Protein AF-A0AAN7DX86-F1 (afdb_monomer)

Mean predicted aligned error: 14.71 Å

Structure (mmCIF, N/CA/C/O backbone):
data_AF-A0AAN7DX86-F1
#
_entry.id   AF-A0AAN7DX86-F1
#
loop_
_atom_site.group_PDB
_atom_site.id
_atom_site.type_symbol
_atom_site.label_atom_id
_atom_site.label_alt_id
_atom_site.label_comp_id
_atom_site.label_asym_id
_atom_site.label_entity_id
_atom_site.label_seq_id
_atom_site.pdbx_PDB_ins_code
_atom_site.Cartn_x
_atom_site.Cartn_y
_atom_site.Cartn_z
_atom_site.occupancy
_atom_site.B_iso_or_equiv
_atom_site.auth_seq_id
_atom_site.auth_comp_id
_atom_site.auth_asym_id
_atom_site.auth_atom_id
_atom_site.pdbx_PDB_model_num
ATOM 1 N N . MET A 1 1 ? 19.005 -12.965 60.187 1.00 38.31 1 MET A N 1
ATOM 2 C CA . MET A 1 1 ? 18.873 -12.875 58.718 1.00 38.31 1 MET A CA 1
ATOM 3 C C . MET A 1 1 ? 17.410 -12.552 58.442 1.00 38.31 1 MET A C 1
ATOM 5 O O . MET A 1 1 ? 16.566 -13.382 58.743 1.00 38.31 1 MET A O 1
ATOM 9 N N . ILE A 1 2 ? 17.098 -11.303 58.090 1.00 36.44 2 ILE A N 1
ATOM 10 C CA . ILE A 1 2 ? 15.717 -10.788 58.009 1.00 36.44 2 ILE A CA 1
ATOM 11 C C . ILE A 1 2 ? 15.097 -11.193 56.658 1.00 36.44 2 ILE A C 1
ATOM 13 O O . ILE A 1 2 ? 15.788 -11.074 55.645 1.00 36.44 2 ILE A O 1
ATOM 17 N N . PRO A 1 3 ? 13.838 -11.671 56.615 1.00 38.47 3 PRO A N 1
ATOM 18 C CA . PRO A 1 3 ? 13.158 -12.011 55.370 1.00 38.47 3 PRO A CA 1
ATOM 19 C C . PRO A 1 3 ? 12.721 -10.741 54.628 1.00 38.47 3 PRO A C 1
ATOM 21 O O . PRO A 1 3 ? 12.147 -9.825 55.216 1.00 38.47 3 PRO A O 1
ATOM 24 N N . PHE A 1 4 ? 12.981 -10.692 53.322 1.00 42.84 4 PHE A N 1
ATOM 25 C CA . PHE A 1 4 ? 12.531 -9.616 52.444 1.00 42.84 4 PHE A CA 1
ATOM 26 C C . PHE A 1 4 ? 11.050 -9.801 52.093 1.00 42.84 4 PHE A C 1
ATOM 28 O O . PHE A 1 4 ? 10.708 -10.505 51.148 1.00 42.84 4 PHE A O 1
ATOM 35 N N . ASN A 1 5 ? 10.179 -9.136 52.848 1.00 42.97 5 ASN A N 1
ATOM 36 C CA . ASN A 1 5 ? 8.864 -8.709 52.373 1.00 42.97 5 ASN A CA 1
ATOM 37 C C . ASN A 1 5 ? 8.943 -7.211 52.019 1.00 42.97 5 ASN A C 1
ATOM 39 O O . ASN A 1 5 ? 9.598 -6.465 52.746 1.00 42.97 5 ASN A O 1
ATOM 43 N N . ASN A 1 6 ? 8.215 -6.797 50.971 1.00 40.22 6 ASN A N 1
ATOM 44 C CA . ASN A 1 6 ? 7.873 -5.419 50.548 1.00 40.22 6 ASN A CA 1
ATOM 45 C C . ASN A 1 6 ? 8.611 -4.810 49.338 1.00 40.22 6 ASN A C 1
ATOM 47 O O . ASN A 1 6 ? 9.438 -3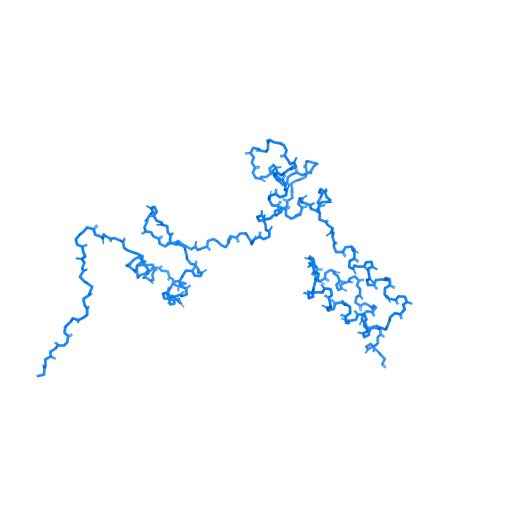.912 49.483 1.00 40.22 6 ASN A O 1
ATOM 51 N N . ILE A 1 7 ? 8.128 -5.121 48.130 1.00 45.78 7 ILE A N 1
ATOM 52 C CA . ILE A 1 7 ? 7.814 -4.053 47.165 1.00 45.78 7 ILE A CA 1
ATOM 53 C C . ILE A 1 7 ? 6.295 -4.052 46.982 1.00 45.78 7 ILE A C 1
ATOM 55 O O . ILE A 1 7 ? 5.693 -5.003 46.496 1.00 45.78 7 ILE A O 1
ATOM 59 N N . PHE A 1 8 ? 5.686 -2.985 47.481 1.00 45.25 8 PHE A N 1
ATOM 60 C CA . PHE A 1 8 ? 4.258 -2.763 47.623 1.00 45.25 8 PHE A CA 1
ATOM 61 C C . PHE A 1 8 ? 3.532 -2.641 46.270 1.00 45.25 8 PHE A C 1
ATOM 63 O O . PHE A 1 8 ? 3.620 -1.608 45.611 1.00 45.25 8 PHE A O 1
ATOM 70 N N . LEU A 1 9 ? 2.703 -3.624 45.914 1.00 52.56 9 LEU A N 1
ATOM 71 C CA . LEU A 1 9 ? 1.437 -3.336 45.236 1.00 52.56 9 LEU A CA 1
ATOM 72 C C . LEU A 1 9 ? 0.378 -3.240 46.332 1.00 52.56 9 LEU A C 1
ATOM 74 O O . LEU A 1 9 ? -0.248 -4.235 46.675 1.00 52.56 9 LEU A O 1
ATOM 78 N N . LEU A 1 10 ? 0.221 -2.062 46.938 1.00 52.06 10 LEU A N 1
ATOM 79 C CA . LEU A 1 10 ? -0.947 -1.813 47.780 1.00 52.06 10 LEU A CA 1
ATOM 80 C C . LEU A 1 10 ? -2.170 -1.794 46.854 1.00 52.06 10 LEU A C 1
ATOM 82 O O . LEU A 1 10 ? -2.233 -0.920 45.980 1.00 52.06 10 LEU A O 1
ATOM 86 N N . PRO A 1 11 ? -3.137 -2.716 47.005 1.00 46.34 11 PRO A N 1
ATOM 87 C CA . PRO A 1 11 ? -4.422 -2.563 46.349 1.00 46.34 11 PRO A CA 1
ATOM 88 C C . PRO A 1 11 ? -5.025 -1.268 46.892 1.00 46.34 11 PRO A C 1
ATOM 90 O O . PRO A 1 11 ? -5.274 -1.144 48.090 1.00 46.34 11 PRO A O 1
ATOM 93 N N . ARG A 1 12 ? -5.210 -0.262 46.036 1.00 50.84 12 ARG A N 1
ATOM 94 C CA . ARG A 1 12 ? -6.078 0.858 46.399 1.00 50.84 12 ARG A CA 1
ATOM 95 C C . ARG A 1 12 ? -7.496 0.312 46.418 1.00 50.84 12 ARG A C 1
ATOM 97 O O . ARG A 1 12 ? -7.977 -0.148 45.382 1.00 50.84 12 ARG A O 1
ATOM 104 N N . GLU A 1 13 ? -8.137 0.359 47.580 1.00 50.69 13 GLU A N 1
ATOM 105 C CA . GLU A 1 13 ? -9.545 -0.003 47.715 1.00 50.69 13 GLU A CA 1
ATOM 106 C C . GLU A 1 13 ? -10.372 0.786 46.684 1.00 50.69 13 GLU A C 1
ATOM 108 O O . GLU A 1 13 ? -10.279 2.013 46.599 1.00 50.69 13 GLU A O 1
ATOM 113 N N . GLY A 1 14 ? -11.103 0.066 45.826 1.00 56.28 14 GLY A N 1
ATOM 114 C CA . GLY A 1 14 ? -11.927 0.634 44.752 1.00 56.28 14 GLY A CA 1
ATOM 115 C C . GLY A 1 14 ? -11.308 0.665 43.345 1.00 56.28 14 GLY A C 1
ATOM 116 O O . GLY A 1 14 ? -11.956 1.159 42.419 1.00 56.28 14 GLY A O 1
ATOM 117 N N . ILE A 1 15 ? -10.088 0.151 43.129 1.00 59.97 15 ILE A N 1
ATOM 118 C CA . ILE A 1 15 ? -9.502 -0.005 41.782 1.00 59.97 15 ILE A CA 1
ATOM 119 C C . ILE A 1 15 ? -9.426 -1.487 41.408 1.00 59.97 15 ILE A C 1
ATOM 121 O O . ILE A 1 15 ? -8.358 -2.090 41.393 1.00 59.97 15 ILE A O 1
ATOM 125 N N . ASP A 1 16 ? -10.570 -2.066 41.056 1.00 64.38 16 ASP A N 1
ATOM 126 C CA . ASP A 1 16 ? -10.660 -3.516 40.834 1.00 64.38 16 ASP A CA 1
ATOM 127 C C . ASP A 1 16 ? -9.913 -3.995 39.576 1.00 64.38 16 ASP A C 1
ATOM 129 O O . ASP A 1 16 ? -9.566 -5.168 39.473 1.00 64.38 16 ASP A O 1
ATOM 133 N N . ARG A 1 17 ? -9.661 -3.105 38.598 1.00 72.88 17 ARG A N 1
ATOM 134 C CA . ARG A 1 17 ? -9.014 -3.441 37.313 1.00 72.88 17 ARG A CA 1
ATOM 135 C C . ARG A 1 17 ? -8.206 -2.275 36.751 1.00 72.88 17 ARG A C 1
ATOM 137 O O . ARG A 1 17 ? -8.767 -1.258 36.333 1.00 72.88 17 ARG A O 1
ATOM 144 N N . THR A 1 18 ? -6.887 -2.434 36.724 1.00 86.88 18 THR A N 1
ATOM 145 C CA . THR A 1 18 ? -5.929 -1.528 36.077 1.00 86.88 18 THR A CA 1
ATOM 146 C C . THR A 1 18 ? -5.413 -2.120 34.768 1.00 86.88 18 THR A C 1
ATOM 148 O O . THR A 1 18 ? -5.526 -3.318 34.525 1.00 86.88 18 THR A O 1
ATOM 151 N N . VAL A 1 19 ? -4.775 -1.285 33.947 1.00 89.44 19 VAL A N 1
ATOM 152 C CA . VAL A 1 19 ? -4.103 -1.713 32.708 1.00 89.44 19 VAL A CA 1
ATOM 153 C C . VAL A 1 19 ? -3.068 -2.816 32.977 1.00 89.44 19 VAL A C 1
ATOM 155 O O . VAL A 1 19 ? -2.979 -3.783 32.222 1.00 89.44 19 VAL A O 1
ATOM 158 N N . PHE A 1 20 ? -2.313 -2.686 34.071 1.00 89.50 20 PHE A N 1
ATOM 159 C CA . PHE A 1 20 ? -1.260 -3.626 34.450 1.00 89.50 20 PHE A CA 1
ATOM 160 C C . PHE A 1 20 ? -1.815 -4.941 35.012 1.00 89.50 20 PHE A C 1
ATOM 162 O O . PHE A 1 20 ? -1.374 -6.015 34.614 1.00 89.50 20 PHE A O 1
ATOM 169 N N . THR A 1 21 ? -2.820 -4.885 35.890 1.00 90.00 21 THR A N 1
ATOM 170 C CA . THR A 1 21 ? -3.443 -6.101 36.445 1.00 90.00 21 THR A CA 1
ATOM 171 C C . THR A 1 21 ? -4.160 -6.913 35.372 1.00 90.00 21 THR A C 1
ATOM 173 O O . THR A 1 21 ? -4.070 -8.134 35.364 1.00 90.00 21 THR A O 1
ATOM 176 N N . GLU A 1 22 ? -4.800 -6.241 34.417 1.00 93.81 22 GLU A N 1
ATOM 177 C CA . GLU A 1 22 ? -5.426 -6.902 33.270 1.00 93.81 22 GLU A CA 1
ATOM 178 C C . GLU A 1 22 ? -4.404 -7.455 32.275 1.00 93.81 22 GLU A C 1
ATOM 180 O O . GLU A 1 22 ? -4.664 -8.471 31.640 1.00 93.81 22 GLU A O 1
ATOM 185 N N . TRP A 1 23 ? -3.230 -6.831 32.134 1.00 93.06 23 TRP A N 1
ATOM 186 C CA . TRP A 1 23 ? -2.133 -7.413 31.353 1.00 93.06 23 TRP A CA 1
ATOM 187 C C . TRP A 1 23 ? -1.684 -8.747 31.961 1.00 93.06 23 TRP A C 1
ATOM 189 O O . TRP A 1 23 ? -1.634 -9.753 31.257 1.00 93.06 23 TRP A O 1
ATOM 199 N N . MET A 1 24 ? -1.466 -8.784 33.281 1.00 91.56 24 MET A N 1
ATOM 200 C CA . MET A 1 24 ? -1.123 -10.022 33.991 1.00 91.56 24 MET A CA 1
ATOM 201 C C . MET A 1 24 ? -2.213 -11.090 33.842 1.00 91.56 24 MET A C 1
ATOM 203 O O . MET A 1 24 ? -1.903 -12.254 33.602 1.00 91.56 24 MET A O 1
ATOM 207 N N . GLN A 1 25 ? -3.486 -10.695 33.931 1.00 91.81 25 GLN A N 1
ATOM 208 C CA . GLN A 1 25 ? -4.609 -11.605 33.711 1.00 91.81 25 GLN A CA 1
ATOM 209 C C . GLN A 1 25 ? -4.688 -12.097 32.260 1.00 91.81 25 GLN A C 1
ATOM 211 O O . GLN A 1 25 ? -5.018 -13.250 32.021 1.00 91.81 25 GLN A O 1
ATOM 216 N N . THR A 1 26 ? -4.363 -11.258 31.278 1.00 91.62 26 THR A N 1
ATOM 217 C CA . THR A 1 26 ? -4.361 -11.666 29.865 1.00 91.62 26 THR A CA 1
ATOM 218 C C . THR A 1 26 ? -3.241 -12.673 29.589 1.00 91.62 26 THR A C 1
ATOM 220 O O . THR A 1 26 ? -3.454 -13.643 28.863 1.00 91.62 26 THR A O 1
ATOM 223 N N . ASN A 1 27 ? -2.079 -12.507 30.224 1.00 91.31 27 ASN A N 1
ATOM 224 C CA . ASN A 1 27 ? -0.969 -13.454 30.113 1.00 91.31 27 ASN A CA 1
ATOM 225 C C . ASN A 1 27 ? -1.304 -14.839 30.685 1.00 91.31 27 ASN A C 1
ATOM 227 O O . ASN A 1 27 ? -0.756 -15.830 30.217 1.00 91.31 27 ASN A O 1
ATOM 231 N N . SER A 1 28 ? -2.206 -14.959 31.666 1.00 89.25 28 SER A N 1
ATOM 232 C CA . SER A 1 28 ? -2.559 -16.279 32.211 1.00 89.25 28 SER A CA 1
ATOM 233 C C . SER A 1 28 ? -3.475 -17.100 31.297 1.00 89.25 28 SER A C 1
ATOM 235 O O . SER A 1 28 ? -3.562 -18.313 31.468 1.00 89.25 28 SER A O 1
ATOM 237 N N . ILE A 1 29 ? -4.136 -16.462 30.326 1.00 90.56 29 ILE A N 1
ATOM 238 C CA . ILE A 1 29 ? -5.149 -17.097 29.466 1.00 90.56 29 ILE A CA 1
ATOM 239 C C . ILE A 1 29 ? -4.771 -17.155 27.982 1.00 90.56 29 ILE A C 1
ATOM 241 O O . ILE A 1 29 ? -5.411 -17.884 27.230 1.00 90.56 29 ILE A O 1
ATOM 245 N N . ASN A 1 30 ? -3.790 -16.370 27.531 1.00 88.56 30 ASN A N 1
ATOM 246 C CA . ASN A 1 30 ? -3.467 -16.221 26.113 1.00 88.56 30 ASN A CA 1
ATOM 247 C C . ASN A 1 30 ? -1.971 -16.485 25.861 1.00 88.56 30 ASN A C 1
ATOM 249 O O . ASN A 1 30 ? -1.117 -15.771 26.377 1.00 88.56 30 ASN A O 1
ATOM 253 N N . GLU A 1 31 ? -1.655 -17.495 25.047 1.00 90.69 31 GLU A N 1
ATOM 254 C CA . GLU A 1 31 ? -0.270 -17.885 24.726 1.00 90.69 31 GLU A CA 1
ATOM 255 C C . GLU A 1 31 ? 0.493 -16.804 23.939 1.00 90.69 31 GLU A C 1
ATOM 257 O O . GLU A 1 31 ? 1.672 -16.567 24.190 1.00 90.69 31 GLU A O 1
ATOM 262 N N . GLU A 1 32 ? -0.173 -16.076 23.034 1.00 88.81 32 GLU A N 1
ATOM 263 C CA . GLU A 1 32 ? 0.442 -14.952 22.311 1.00 88.81 32 GLU A CA 1
ATOM 264 C C . GLU A 1 32 ? 0.812 -13.826 23.286 1.00 88.81 32 GLU A C 1
ATOM 266 O O . GLU A 1 32 ? 1.887 -13.242 23.185 1.00 88.81 32 GLU A O 1
ATOM 271 N N . ALA A 1 33 ? -0.041 -13.561 24.276 1.00 90.25 33 ALA A N 1
ATOM 272 C CA . ALA A 1 33 ? 0.208 -12.575 25.323 1.00 90.25 33 ALA A CA 1
ATOM 273 C C . ALA A 1 33 ? 1.450 -12.924 26.171 1.00 90.25 33 ALA A C 1
ATOM 275 O O . ALA A 1 33 ? 2.246 -12.037 26.473 1.00 90.25 33 ALA A O 1
ATOM 276 N N . GLN A 1 34 ? 1.669 -14.211 26.473 1.00 92.56 34 GLN A N 1
ATOM 277 C CA . GLN A 1 34 ? 2.838 -14.695 27.228 1.00 92.56 34 GLN A CA 1
ATOM 278 C C . GLN A 1 34 ? 4.166 -14.459 26.504 1.00 92.56 34 GLN A C 1
ATOM 280 O O . GLN A 1 34 ? 5.201 -14.310 27.152 1.00 92.56 34 GLN A O 1
ATOM 285 N N . SER A 1 35 ? 4.136 -14.409 25.171 1.00 93.50 35 SER A N 1
ATOM 286 C CA . SER A 1 35 ? 5.323 -14.157 24.349 1.00 93.50 35 SER A CA 1
ATOM 287 C C . SER A 1 35 ? 5.761 -12.687 24.324 1.00 93.50 35 SER A C 1
ATOM 289 O O . SER A 1 35 ? 6.815 -12.380 23.773 1.00 93.50 35 SER A O 1
ATOM 291 N N . LEU 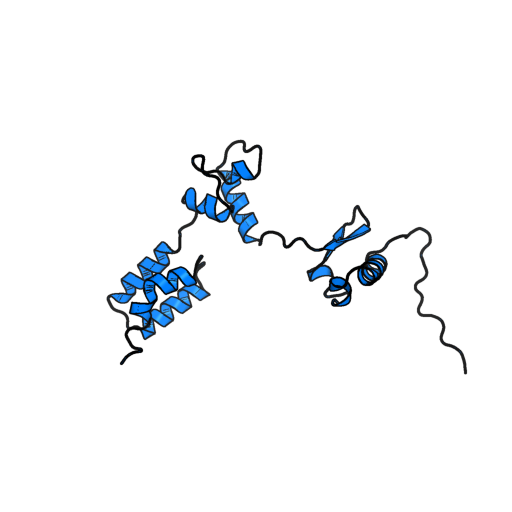A 1 36 ? 4.970 -11.775 24.903 1.00 93.81 36 LEU A N 1
ATOM 292 C CA . LEU A 1 36 ? 5.161 -10.330 24.796 1.00 93.81 36 LEU A CA 1
ATOM 293 C C . LEU A 1 36 ? 5.519 -9.710 26.147 1.00 93.81 36 LEU A C 1
ATOM 295 O O . LEU A 1 36 ? 4.840 -9.906 27.158 1.00 93.81 36 LEU A O 1
ATOM 299 N N . THR A 1 37 ? 6.531 -8.847 26.151 1.00 93.00 37 THR A N 1
ATOM 300 C CA . THR A 1 37 ? 6.789 -7.968 27.296 1.00 93.00 37 THR A CA 1
ATOM 301 C C . THR A 1 37 ? 5.671 -6.932 27.454 1.00 93.00 37 THR A C 1
ATOM 303 O O . THR A 1 37 ? 4.929 -6.632 26.517 1.00 93.00 37 THR A O 1
ATOM 306 N N . TYR A 1 38 ? 5.571 -6.302 28.631 1.00 90.31 38 TYR A N 1
ATOM 307 C CA . TYR A 1 38 ? 4.609 -5.213 28.852 1.00 90.31 38 TYR A CA 1
ATOM 308 C C . TYR A 1 38 ? 4.771 -4.059 27.841 1.00 90.31 38 TYR A C 1
ATOM 310 O O . TYR A 1 38 ? 3.783 -3.439 27.455 1.00 90.31 38 TYR A O 1
ATOM 318 N N . ALA A 1 39 ? 6.001 -3.787 27.382 1.00 90.25 39 ALA A N 1
ATOM 319 C CA . ALA A 1 39 ? 6.290 -2.754 26.385 1.00 90.25 39 ALA A CA 1
ATOM 320 C C . ALA A 1 39 ? 5.876 -3.163 24.959 1.00 90.25 39 ALA A C 1
ATOM 322 O O . ALA A 1 39 ? 5.437 -2.318 24.179 1.00 90.25 39 ALA A O 1
ATOM 323 N N . GLU A 1 40 ? 5.973 -4.450 24.621 1.00 90.62 40 GLU A N 1
ATOM 324 C CA . GLU A 1 40 ? 5.549 -4.993 23.325 1.00 90.62 40 GLU A CA 1
ATOM 325 C C . GLU A 1 40 ? 4.044 -5.253 23.272 1.00 90.62 40 GLU A C 1
ATOM 327 O O . GLU A 1 40 ? 3.450 -5.251 22.194 1.00 90.62 40 GLU A O 1
ATOM 332 N N . PHE A 1 41 ? 3.397 -5.428 24.424 1.00 91.88 41 PHE A N 1
ATOM 333 C CA . PHE A 1 41 ? 1.980 -5.755 24.525 1.00 91.88 41 PHE A CA 1
ATOM 334 C C . PHE A 1 41 ? 1.060 -4.829 23.715 1.00 91.88 41 PHE A C 1
ATOM 336 O O . PHE A 1 41 ? 0.221 -5.331 22.960 1.00 91.88 41 PHE A O 1
ATOM 343 N N . PRO A 1 42 ? 1.226 -3.489 23.753 1.00 89.62 42 PRO A N 1
ATOM 344 C CA . PRO A 1 42 ? 0.407 -2.574 22.968 1.00 89.62 42 PRO A CA 1
ATOM 345 C C . PRO A 1 42 ? 0.601 -2.718 21.455 1.00 89.62 42 PRO A C 1
ATOM 347 O O . PRO A 1 42 ? -0.228 -2.228 20.692 1.00 89.62 42 PRO A O 1
ATOM 350 N N . THR A 1 43 ? 1.661 -3.374 20.977 1.00 86.75 43 THR A N 1
ATOM 351 C CA . THR A 1 43 ? 1.840 -3.623 19.537 1.00 86.75 43 THR A CA 1
ATOM 352 C C . THR A 1 43 ? 0.829 -4.650 19.022 1.00 86.75 43 THR A C 1
ATOM 354 O O . THR A 1 43 ? 0.313 -4.496 17.914 1.00 86.75 43 THR A O 1
ATOM 357 N N . LYS A 1 44 ? 0.452 -5.631 19.854 1.00 88.75 44 LYS A N 1
ATOM 358 C CA . LYS A 1 44 ? -0.463 -6.733 19.510 1.00 88.75 44 LYS A CA 1
ATOM 359 C C . LYS A 1 44 ? -1.830 -6.641 20.174 1.00 88.75 44 LYS A C 1
ATOM 361 O O . LYS A 1 44 ? -2.779 -7.225 19.669 1.00 88.75 44 LYS A O 1
ATOM 366 N N . PHE A 1 45 ? -1.971 -5.871 21.248 1.00 91.75 45 PHE A N 1
ATOM 367 C CA . PHE A 1 45 ? -3.218 -5.706 21.991 1.00 91.75 45 PHE A CA 1
ATOM 368 C C . PHE A 1 45 ? -3.597 -4.224 22.121 1.00 91.75 45 PHE A C 1
ATOM 370 O O . PHE A 1 45 ? -2.759 -3.325 22.075 1.00 91.75 45 PHE A O 1
ATOM 377 N N . VAL A 1 46 ? -4.892 -3.947 22.265 1.00 91.56 46 VAL A N 1
ATOM 378 C CA . VAL A 1 46 ? -5.443 -2.604 22.484 1.00 91.56 46 VAL A CA 1
ATOM 379 C C . VAL A 1 46 ? -6.247 -2.595 23.775 1.00 91.56 46 VAL A C 1
ATOM 381 O O . VAL A 1 46 ? -7.117 -3.441 23.986 1.00 91.56 46 VAL A O 1
ATOM 384 N N . TRP A 1 47 ? -5.980 -1.606 24.626 1.00 92.12 47 TRP A N 1
ATOM 385 C CA . TRP A 1 47 ? -6.725 -1.389 25.860 1.00 92.12 47 TRP A CA 1
ATOM 386 C C . TRP A 1 47 ? -8.126 -0.832 25.579 1.00 92.12 47 TRP A C 1
ATOM 388 O O . TRP A 1 47 ? -8.281 0.248 25.000 1.00 92.12 47 TRP A O 1
ATOM 398 N N . SER A 1 48 ? -9.165 -1.536 26.030 1.00 89.75 48 SER A N 1
ATOM 399 C CA . SER A 1 48 ? -10.543 -1.045 26.013 1.00 89.75 48 SER A CA 1
ATOM 400 C C . SER A 1 48 ? -10.862 -0.327 27.323 1.00 89.75 48 SER A C 1
ATOM 402 O O . SER A 1 48 ? -11.097 -0.971 28.340 1.00 89.75 48 SER A O 1
ATOM 404 N N . LYS A 1 49 ? -10.931 1.013 27.305 1.00 86.75 49 LYS A N 1
ATOM 405 C CA . LYS A 1 49 ? -11.272 1.805 28.507 1.00 86.75 49 LYS A CA 1
ATOM 406 C C . LYS A 1 49 ? -12.664 1.485 29.063 1.00 86.75 49 LYS A C 1
ATOM 408 O O . LYS A 1 49 ? -12.835 1.456 30.274 1.00 86.75 49 LYS A O 1
ATOM 413 N N . GLN A 1 50 ? -13.638 1.242 28.182 1.00 84.56 50 GLN A N 1
ATOM 414 C CA . GLN A 1 50 ? -15.028 0.960 28.564 1.00 84.56 50 GLN A CA 1
ATOM 415 C C . GLN A 1 50 ? -15.162 -0.384 29.278 1.00 84.56 50 GLN A C 1
ATOM 417 O O . GLN A 1 50 ? -15.880 -0.493 30.261 1.00 84.56 50 GLN A O 1
ATOM 422 N N . GLN A 1 51 ? -14.460 -1.403 28.782 1.00 86.38 51 GLN A N 1
ATOM 423 C CA . GLN A 1 51 ? -14.561 -2.760 29.315 1.00 86.38 51 GLN A CA 1
ATOM 424 C C . GLN A 1 51 ? -13.433 -3.116 30.283 1.00 86.38 51 GLN A C 1
ATOM 426 O O . GLN A 1 51 ? -13.420 -4.223 30.806 1.00 86.38 51 GLN A O 1
ATOM 431 N N . LYS A 1 52 ? -12.495 -2.184 30.498 1.00 89.25 52 LYS A N 1
ATOM 432 C CA . LYS A 1 52 ? -11.280 -2.356 31.299 1.00 89.25 52 LYS A CA 1
ATOM 433 C C . LYS A 1 52 ? -10.591 -3.694 31.016 1.00 89.25 52 LYS A C 1
ATOM 435 O O . LYS A 1 52 ? -10.341 -4.453 31.937 1.00 89.25 52 LYS A O 1
ATOM 440 N N . GLN A 1 53 ? -10.330 -3.981 29.743 1.00 91.50 53 GLN A N 1
ATOM 441 C CA . GLN A 1 53 ? -9.664 -5.217 29.326 1.00 91.50 53 GLN A CA 1
ATOM 442 C C . GLN A 1 53 ? -8.783 -4.997 28.100 1.00 91.50 53 GLN A C 1
ATOM 444 O O . GLN A 1 53 ? -9.036 -4.104 27.278 1.00 91.50 53 GLN A O 1
ATOM 449 N N . TRP A 1 54 ? -7.784 -5.859 27.946 1.00 91.50 54 TRP A N 1
ATOM 450 C CA . TRP A 1 54 ? -7.012 -5.967 26.718 1.00 91.50 54 TRP A CA 1
ATOM 451 C C . TRP A 1 54 ? -7.768 -6.784 25.682 1.00 91.50 54 TRP A C 1
ATOM 453 O O . TRP A 1 54 ? -8.402 -7.792 25.981 1.00 91.50 54 TRP A O 1
ATOM 463 N N . ARG A 1 55 ? -7.709 -6.337 24.432 1.00 90.88 55 ARG A N 1
ATOM 464 C CA . ARG A 1 55 ? -8.261 -7.072 23.295 1.00 90.88 55 ARG A CA 1
ATOM 465 C C . ARG A 1 55 ? -7.187 -7.228 22.235 1.00 90.88 55 ARG A C 1
ATOM 467 O O . ARG A 1 55 ? -6.446 -6.263 22.034 1.00 90.88 55 ARG A O 1
ATOM 474 N N . PRO A 1 56 ? -7.119 -8.371 21.531 1.00 89.56 56 PRO A N 1
ATOM 475 C CA . PRO A 1 56 ? -6.247 -8.501 20.378 1.00 89.56 56 PRO A CA 1
ATOM 476 C C . PRO A 1 56 ? -6.476 -7.327 19.435 1.00 89.56 56 PRO A C 1
ATOM 478 O O . PRO A 1 56 ? -7.617 -6.962 19.112 1.00 89.56 56 PRO A O 1
ATOM 481 N N . ARG A 1 57 ? -5.383 -6.690 19.033 1.00 85.25 57 ARG A N 1
ATOM 482 C CA . ARG A 1 57 ? -5.400 -5.642 18.030 1.00 85.25 57 ARG A CA 1
ATOM 483 C C . ARG A 1 57 ? -5.866 -6.313 16.754 1.00 85.25 57 ARG A C 1
ATOM 485 O O . ARG A 1 57 ? -5.112 -7.016 16.092 1.00 85.25 57 ARG A O 1
ATOM 492 N N . LYS A 1 58 ? -7.121 -6.067 16.383 1.00 76.94 58 LYS A N 1
ATOM 493 C CA . LYS A 1 58 ? -7.549 -6.296 15.007 1.00 76.94 58 LYS A CA 1
ATOM 494 C C . LYS A 1 58 ? -6.592 -5.471 14.165 1.00 76.94 58 LYS A C 1
ATOM 496 O O . LYS A 1 58 ? -6.557 -4.254 14.357 1.00 76.94 58 LYS A O 1
ATOM 501 N N . SER A 1 59 ? -5.772 -6.127 13.342 1.00 60.97 59 SER A N 1
ATOM 502 C CA . SER A 1 59 ? -4.926 -5.448 12.368 1.00 60.97 59 SER A CA 1
ATOM 503 C C . SER A 1 59 ? -5.845 -4.506 11.605 1.00 60.97 59 SER A C 1
ATOM 505 O O . SER A 1 59 ? -6.721 -4.934 10.850 1.00 60.97 59 SER A O 1
ATOM 507 N N . GLY A 1 60 ? -5.785 -3.225 11.961 1.00 53.78 60 GLY A N 1
ATOM 508 C CA . GLY A 1 60 ? -6.599 -2.224 11.314 1.00 53.78 60 GLY A CA 1
ATOM 509 C C . GLY A 1 60 ? -6.125 -2.228 9.882 1.00 53.78 60 GLY A C 1
ATOM 510 O O . GLY A 1 60 ? -4.922 -2.092 9.664 1.00 53.78 60 GLY A O 1
ATOM 511 N N . LYS A 1 61 ? -7.056 -2.424 8.942 1.00 53.47 61 LYS A N 1
ATOM 512 C CA . LYS A 1 61 ? -6.870 -2.087 7.531 1.00 53.47 61 LYS A CA 1
ATOM 513 C C . LYS A 1 61 ? -5.877 -0.926 7.454 1.00 53.47 61 LYS A C 1
ATOM 515 O O . LYS A 1 61 ? -6.136 0.119 8.061 1.00 53.47 61 LYS A O 1
ATOM 520 N N . THR A 1 62 ? -4.715 -1.197 6.861 1.00 56.34 62 THR A N 1
ATOM 521 C CA . THR A 1 62 ? -3.541 -0.317 6.846 1.00 56.34 62 THR A CA 1
ATOM 522 C C . THR A 1 62 ? -3.964 1.115 6.522 1.00 56.34 62 THR A C 1
ATOM 524 O O . THR A 1 62 ? -4.984 1.322 5.864 1.00 56.34 62 THR A O 1
ATOM 527 N N . SER A 1 63 ? -3.217 2.125 6.978 1.00 62.94 63 SER A N 1
ATOM 528 C CA . SER A 1 63 ? -3.553 3.544 6.757 1.00 62.94 63 SER A CA 1
ATOM 529 C C . SER A 1 63 ? -4.008 3.866 5.318 1.00 62.94 63 SER A C 1
ATOM 531 O O . SER A 1 63 ? -4.873 4.725 5.142 1.00 62.94 63 SER A O 1
ATOM 533 N N . GLY A 1 64 ? -3.521 3.115 4.319 1.00 71.50 64 GLY A N 1
ATOM 534 C CA . GLY A 1 64 ? -3.961 3.175 2.921 1.00 71.50 64 GLY A CA 1
ATOM 535 C C . GLY A 1 64 ? -5.442 2.844 2.678 1.00 71.50 64 GLY A C 1
ATOM 536 O O . GLY A 1 64 ? -6.131 3.598 2.005 1.00 71.50 64 GLY A O 1
ATOM 537 N N . GLU A 1 65 ? -6.011 1.796 3.276 1.00 80.75 65 GLU A N 1
ATOM 538 C CA . GLU A 1 65 ? -7.440 1.463 3.090 1.00 80.75 65 GLU A CA 1
ATOM 539 C C . GLU A 1 65 ? -8.377 2.549 3.643 1.00 80.75 65 GLU A C 1
ATOM 541 O O . GLU A 1 65 ? -9.450 2.796 3.089 1.00 80.75 65 GLU A O 1
ATOM 546 N N . ARG A 1 66 ? -7.971 3.243 4.715 1.00 83.94 66 ARG A N 1
ATOM 547 C CA . ARG A 1 66 ? -8.716 4.400 5.236 1.00 83.94 66 ARG A CA 1
ATOM 548 C C . ARG A 1 66 ? -8.607 5.611 4.305 1.00 83.94 66 ARG A C 1
ATOM 550 O O . ARG A 1 66 ? -9.554 6.391 4.235 1.00 83.94 66 ARG A O 1
ATOM 557 N N . TYR A 1 67 ? -7.482 5.776 3.614 1.00 85.62 67 TYR A N 1
ATOM 558 C CA . TYR A 1 67 ? -7.315 6.805 2.591 1.00 85.62 67 TYR A CA 1
ATOM 559 C C . TYR A 1 67 ? -8.262 6.567 1.405 1.00 85.62 67 TYR A C 1
ATOM 561 O O . TYR A 1 67 ? -9.071 7.443 1.105 1.00 85.62 67 TYR A O 1
ATOM 569 N N . TYR A 1 68 ? -8.279 5.358 0.832 1.00 90.12 68 TYR A N 1
ATOM 570 C CA . TYR A 1 68 ? -9.185 5.019 -0.276 1.00 90.12 68 TYR A CA 1
ATOM 571 C C . TYR A 1 68 ? -10.663 5.134 0.118 1.00 90.12 68 TYR A C 1
ATOM 573 O O . TYR A 1 68 ? -11.464 5.677 -0.637 1.00 90.12 68 TYR A O 1
ATOM 581 N N . LEU A 1 69 ? -11.030 4.721 1.338 1.00 93.56 69 LEU A N 1
ATOM 582 C CA . LEU A 1 69 ? -12.381 4.947 1.860 1.00 93.56 69 LEU A CA 1
ATOM 583 C C . LEU A 1 69 ? -12.760 6.438 1.848 1.00 93.56 69 LEU A C 1
ATOM 585 O O . LEU A 1 69 ? -13.853 6.784 1.414 1.00 93.56 69 LEU A O 1
ATOM 589 N N . ARG A 1 70 ? -11.872 7.330 2.306 1.00 92.88 70 ARG A N 1
ATOM 590 C CA . ARG A 1 70 ? -12.134 8.781 2.298 1.00 92.88 70 ARG A CA 1
ATOM 591 C C . ARG A 1 70 ? -12.314 9.328 0.884 1.00 92.88 70 ARG A C 1
ATOM 593 O O . ARG A 1 70 ? -13.169 10.184 0.698 1.00 92.88 70 ARG A O 1
ATOM 600 N N . MET A 1 71 ? -11.554 8.827 -0.092 1.00 92.56 71 MET A N 1
ATOM 601 C CA . MET A 1 71 ? -11.739 9.204 -1.497 1.00 92.56 71 MET A CA 1
ATOM 602 C C . MET A 1 71 ? -13.136 8.820 -1.994 1.00 92.56 71 MET A C 1
ATOM 604 O O . MET A 1 71 ? -13.848 9.668 -2.523 1.00 92.56 71 MET A O 1
ATOM 608 N N . LEU A 1 72 ? -13.560 7.573 -1.762 1.00 95.06 72 LEU A N 1
ATOM 609 C CA . LEU A 1 72 ? -14.876 7.085 -2.191 1.00 95.06 72 LEU A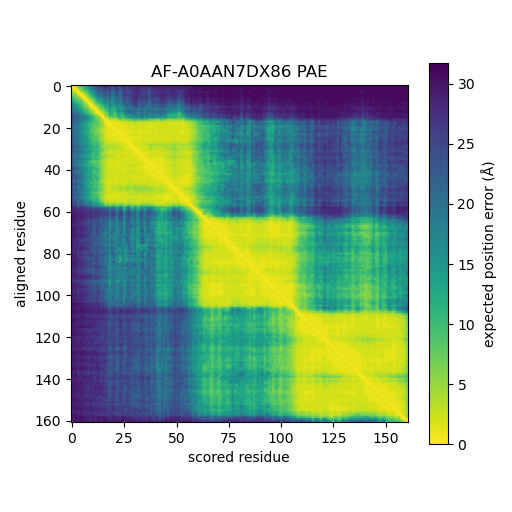 CA 1
ATOM 610 C C . LEU A 1 72 ? -16.024 7.856 -1.538 1.00 95.06 72 LEU A C 1
ATOM 612 O O . LEU A 1 72 ? -17.015 8.156 -2.199 1.00 95.06 72 LEU A O 1
ATOM 616 N N . LEU A 1 73 ? -15.885 8.224 -0.262 1.00 94.69 73 LEU A N 1
ATOM 617 C CA . LEU A 1 73 ? -16.893 9.007 0.461 1.00 94.69 73 LEU A CA 1
ATOM 618 C C . LEU A 1 73 ? -17.119 10.410 -0.126 1.00 94.69 73 LEU A C 1
ATOM 620 O O . LEU A 1 73 ? -18.185 10.977 0.093 1.00 94.69 73 LEU A O 1
ATOM 624 N N . ASN A 1 74 ? -16.167 10.955 -0.890 1.00 92.62 74 ASN A N 1
ATOM 625 C CA . ASN A 1 74 ? -16.350 12.225 -1.599 1.00 92.62 74 ASN A CA 1
ATOM 626 C C . ASN A 1 74 ? -17.135 12.077 -2.916 1.00 92.62 74 ASN A C 1
ATOM 628 O O . ASN A 1 74 ? -17.482 13.084 -3.529 1.00 92.62 74 ASN A O 1
ATOM 632 N N . ILE A 1 75 ? -17.402 10.847 -3.369 1.00 92.31 75 ILE A N 1
ATOM 633 C CA . ILE A 1 75 ? -17.973 10.557 -4.695 1.00 92.31 75 ILE A CA 1
ATOM 634 C C . ILE A 1 75 ? -19.306 9.813 -4.576 1.00 92.31 75 ILE A C 1
ATOM 636 O O . ILE A 1 75 ? -20.289 10.189 -5.218 1.00 92.31 75 ILE A O 1
ATOM 640 N N . VAL A 1 76 ? -19.357 8.762 -3.753 1.00 92.00 76 VAL A N 1
ATOM 641 C CA . VAL A 1 76 ? -20.531 7.892 -3.618 1.00 92.00 76 VAL A CA 1
ATOM 642 C C . VAL A 1 76 ? -21.633 8.609 -2.838 1.00 92.00 76 VAL A C 1
ATOM 644 O O . VAL A 1 76 ? -21.444 9.020 -1.693 1.00 92.00 76 VAL A O 1
ATOM 647 N N . ARG A 1 77 ? -22.817 8.739 -3.444 1.00 92.62 77 ARG A N 1
ATOM 648 C CA . ARG A 1 77 ? -23.957 9.454 -2.853 1.00 92.62 77 ARG A CA 1
ATOM 649 C C . ARG A 1 77 ? -24.859 8.508 -2.063 1.00 92.62 77 ARG A C 1
ATOM 651 O O . ARG A 1 77 ? -25.358 7.532 -2.607 1.00 92.62 77 ARG A O 1
ATOM 658 N N . GLY A 1 78 ? -25.102 8.840 -0.795 1.00 92.19 78 GLY A N 1
ATOM 659 C CA . GLY A 1 78 ? -26.066 8.150 0.070 1.00 92.19 78 GLY A CA 1
ATOM 660 C C . GLY A 1 78 ? -25.844 6.645 0.303 1.00 92.19 78 GLY A C 1
ATOM 661 O O . GLY A 1 78 ? -26.846 5.932 0.372 1.00 92.19 78 GLY A O 1
ATOM 662 N N . PRO A 1 79 ? -24.602 6.129 0.430 1.00 94.25 79 PRO A N 1
ATOM 663 C CA . PRO A 1 79 ? -24.405 4.712 0.712 1.00 94.25 79 PRO A CA 1
ATOM 664 C C . PRO A 1 79 ? -24.974 4.356 2.094 1.00 94.25 79 PRO A C 1
ATOM 666 O O . PRO A 1 79 ? -24.697 5.026 3.088 1.00 94.25 79 PRO A O 1
ATOM 669 N N . GLN A 1 80 ? -25.754 3.280 2.160 1.00 92.50 80 GLN A N 1
ATOM 670 C CA . GLN A 1 80 ? -26.353 2.749 3.388 1.00 92.50 80 GLN A CA 1
ATOM 671 C C . GLN A 1 80 ? -25.486 1.668 4.045 1.00 92.50 80 GLN A C 1
ATOM 673 O O . GLN A 1 80 ? -25.658 1.374 5.227 1.00 92.50 80 GLN A O 1
ATOM 678 N N . THR A 1 81 ? -24.541 1.081 3.305 1.00 94.00 81 THR A N 1
ATOM 679 C CA . THR A 1 81 ? -23.620 0.058 3.820 1.00 94.00 81 THR A CA 1
ATOM 680 C C . THR A 1 81 ? -22.203 0.231 3.267 1.00 94.00 81 THR A C 1
ATOM 682 O O . THR A 1 81 ? -21.988 0.915 2.265 1.00 94.00 81 THR A O 1
ATOM 685 N N . PHE A 1 82 ? -21.213 -0.415 3.894 1.00 91.62 82 PHE A N 1
ATOM 686 C CA . PHE A 1 82 ? -19.826 -0.394 3.409 1.00 91.62 82 PHE A CA 1
ATOM 687 C C . PHE A 1 82 ? -19.656 -1.083 2.051 1.00 91.62 82 PHE A C 1
ATOM 689 O O . PHE A 1 82 ? -18.780 -0.705 1.276 1.00 91.62 82 PHE A O 1
ATOM 696 N N . GLU A 1 83 ? -20.478 -2.086 1.749 1.00 95.19 83 GLU A N 1
ATOM 697 C CA . GLU A 1 83 ? -20.512 -2.745 0.444 1.00 95.19 83 GLU A CA 1
ATOM 698 C C . GLU A 1 83 ? -20.947 -1.770 -0.647 1.00 95.19 83 GLU A C 1
ATOM 700 O O . GLU A 1 83 ? -20.312 -1.718 -1.699 1.00 95.19 83 GLU A O 1
ATOM 705 N N . GLN A 1 84 ? -21.958 -0.941 -0.375 1.00 95.31 84 GLN A N 1
ATOM 706 C CA . GLN A 1 84 ? -22.416 0.074 -1.323 1.00 95.31 84 GLN A CA 1
ATOM 707 C C . GLN A 1 84 ? -21.338 1.132 -1.603 1.00 95.31 84 GLN A C 1
ATOM 709 O O . GLN A 1 84 ? -21.215 1.575 -2.737 1.00 95.31 84 GLN A O 1
ATOM 714 N N . ILE A 1 85 ? -20.491 1.476 -0.620 1.00 96.44 85 ILE A N 1
ATOM 715 C CA . ILE A 1 85 ? -19.360 2.409 -0.824 1.00 96.44 85 ILE A CA 1
ATOM 716 C C . ILE A 1 85 ? -18.349 1.876 -1.855 1.00 96.44 85 ILE A C 1
ATOM 718 O O . ILE A 1 85 ? -17.734 2.654 -2.576 1.00 96.44 85 ILE A O 1
ATOM 722 N N . ARG A 1 86 ? -18.155 0.554 -1.923 1.00 95.38 86 ARG A N 1
ATOM 723 C CA . ARG A 1 86 ? -17.200 -0.103 -2.838 1.00 95.38 86 ARG A CA 1
ATOM 724 C C . ARG A 1 86 ? -17.874 -0.770 -4.040 1.00 95.38 86 ARG A C 1
ATOM 726 O O . ARG A 1 86 ? -17.273 -1.651 -4.650 1.00 95.38 86 ARG A O 1
ATOM 733 N N . THR A 1 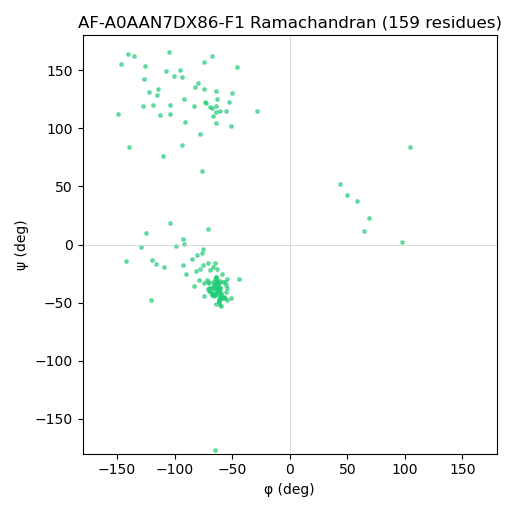87 ? -19.116 -0.394 -4.345 1.00 96.12 87 THR A N 1
ATOM 734 C CA . THR A 1 87 ? -19.858 -0.896 -5.506 1.00 96.12 87 THR A CA 1
ATOM 735 C C . THR A 1 87 ? -19.873 0.171 -6.591 1.00 96.12 87 THR A C 1
ATOM 737 O O . THR A 1 87 ? -20.493 1.215 -6.408 1.00 96.12 87 THR A O 1
ATOM 740 N N . ILE A 1 88 ? -19.183 -0.087 -7.701 1.00 94.38 88 ILE A N 1
ATOM 741 C CA . ILE A 1 88 ? -19.061 0.827 -8.845 1.00 94.38 88 ILE A CA 1
ATOM 742 C C . ILE A 1 88 ? -19.749 0.161 -10.034 1.00 94.38 88 ILE A C 1
ATOM 744 O O . ILE A 1 88 ? -19.515 -1.018 -10.279 1.00 94.38 88 ILE A O 1
ATOM 748 N N . ASP A 1 89 ? -20.655 0.866 -10.714 1.00 91.38 89 ASP A N 1
ATOM 749 C CA . ASP A 1 89 ? -21.419 0.336 -11.858 1.00 91.38 89 ASP A CA 1
ATOM 750 C C . ASP A 1 89 ? -22.079 -1.036 -11.595 1.00 91.38 89 ASP A C 1
ATOM 752 O O . ASP A 1 89 ? -22.060 -1.941 -12.426 1.00 91.38 89 ASP A O 1
ATOM 756 N N . ASN A 1 90 ? -22.676 -1.197 -10.407 1.00 92.88 90 ASN A N 1
ATOM 757 C CA . ASN A 1 90 ? -23.283 -2.443 -9.907 1.00 92.88 90 ASN A CA 1
ATOM 758 C C . ASN A 1 90 ? -22.308 -3.619 -9.687 1.00 92.88 90 ASN A C 1
ATOM 760 O O . ASN A 1 90 ? -22.749 -4.736 -9.412 1.00 92.88 90 ASN A O 1
ATOM 764 N N . VAL A 1 91 ? -20.996 -3.383 -9.731 1.00 95.88 91 VAL A N 1
ATOM 765 C CA . VAL A 1 91 ? -19.959 -4.374 -9.421 1.00 95.88 91 VAL A CA 1
ATOM 766 C C . VAL A 1 91 ? -19.380 -4.100 -8.037 1.00 95.88 91 VAL A C 1
ATOM 768 O O . VAL A 1 91 ? -18.825 -3.037 -7.767 1.00 95.88 91 VAL A O 1
ATOM 771 N N . MET A 1 92 ? -19.501 -5.072 -7.130 1.00 96.25 92 MET A N 1
ATOM 772 C CA . MET A 1 92 ? -18.935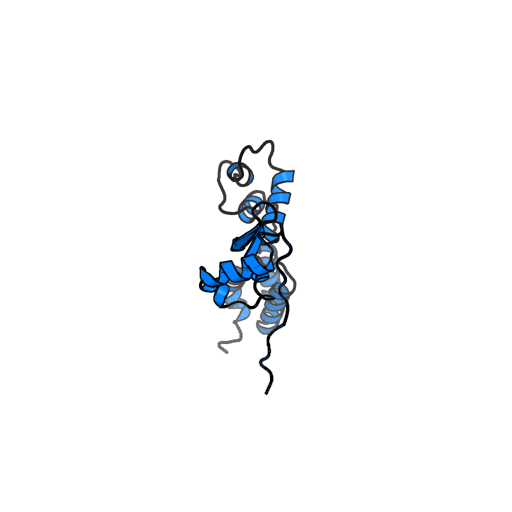 -4.974 -5.784 1.00 96.25 92 MET A CA 1
ATOM 773 C C . MET A 1 92 ? -17.454 -5.365 -5.797 1.00 96.25 92 MET A C 1
ATOM 775 O O . MET A 1 92 ? -17.097 -6.497 -6.119 1.00 96.25 92 MET A O 1
ATOM 779 N N . HIS A 1 93 ? -16.583 -4.433 -5.414 1.00 93.81 93 HIS A N 1
ATOM 780 C CA . HIS A 1 93 ? -15.135 -4.636 -5.434 1.00 93.81 93 HIS A CA 1
ATOM 781 C C . HIS A 1 93 ? -14.604 -5.137 -4.089 1.00 93.81 93 HIS A C 1
ATOM 783 O O . HIS A 1 93 ? -15.071 -4.668 -3.054 1.00 93.81 93 HIS A O 1
ATOM 789 N N . PRO A 1 94 ? -13.587 -6.020 -4.045 1.00 90.88 94 PRO A N 1
ATOM 790 C CA . PRO A 1 94 ? -13.100 -6.656 -2.813 1.00 90.88 94 PRO A CA 1
ATOM 791 C C . PRO A 1 94 ? -12.512 -5.677 -1.780 1.00 90.88 94 PRO A C 1
ATOM 793 O O . PRO A 1 94 ? -12.631 -5.911 -0.578 1.00 90.88 94 PRO A O 1
ATOM 796 N N . ALA A 1 95 ? -11.924 -4.565 -2.227 1.00 91.19 95 ALA A N 1
ATOM 797 C CA . ALA A 1 95 ? -11.295 -3.550 -1.382 1.00 91.19 95 ALA A CA 1
ATOM 798 C C . ALA A 1 95 ? -11.674 -2.122 -1.813 1.00 91.19 95 ALA A C 1
ATOM 800 O O . ALA A 1 95 ? -12.106 -1.899 -2.949 1.00 91.19 95 ALA A O 1
ATOM 801 N N . PHE A 1 96 ? -11.467 -1.134 -0.932 1.00 92.38 96 PHE A N 1
ATOM 802 C CA . PHE A 1 96 ? -11.708 0.271 -1.289 1.00 92.38 96 PHE A CA 1
ATOM 803 C C . PHE A 1 96 ? -10.723 0.737 -2.366 1.00 92.38 96 PHE A C 1
ATOM 805 O O . PHE A 1 96 ? -11.135 1.423 -3.296 1.00 92.38 96 PHE A O 1
ATOM 812 N N . LYS A 1 97 ? -9.462 0.273 -2.319 1.00 88.62 97 LYS A N 1
ATOM 813 C CA . LYS A 1 97 ? -8.473 0.542 -3.379 1.00 88.62 97 LYS A CA 1
ATOM 814 C C . LYS A 1 97 ? -8.976 0.120 -4.764 1.00 88.62 97 LYS A C 1
ATOM 816 O O . LYS A 1 97 ? -8.907 0.897 -5.707 1.00 88.62 97 LYS A O 1
ATOM 821 N N . SER A 1 98 ? -9.525 -1.092 -4.887 1.00 88.94 98 SER A N 1
ATOM 822 C CA . SER A 1 98 ? -10.042 -1.599 -6.168 1.00 88.94 98 SER A CA 1
ATOM 823 C C . SER A 1 98 ? -11.269 -0.835 -6.673 1.00 88.94 98 SER A C 1
ATOM 825 O O . SER A 1 98 ? -11.415 -0.679 -7.879 1.00 88.94 98 SER A O 1
ATOM 827 N N . ALA A 1 99 ? -12.118 -0.323 -5.777 1.00 93.19 99 ALA A N 1
ATOM 828 C CA . ALA A 1 99 ? -13.223 0.550 -6.172 1.00 93.19 99 ALA A CA 1
ATOM 829 C C . ALA A 1 99 ? -12.714 1.921 -6.654 1.00 93.19 99 ALA A C 1
ATOM 831 O O . ALA A 1 99 ? -13.197 2.426 -7.662 1.00 93.19 99 ALA A O 1
ATOM 832 N N . CYS A 1 100 ? -11.697 2.497 -5.997 1.00 90.50 100 CYS A N 1
ATOM 833 C CA . CYS A 1 100 ? -11.045 3.718 -6.484 1.00 90.50 100 CYS A CA 1
ATOM 834 C C . CYS A 1 100 ? -10.402 3.518 -7.866 1.00 90.50 100 CYS A C 1
ATOM 836 O O . CYS A 1 100 ? -10.498 4.410 -8.701 1.00 90.50 100 CYS A O 1
ATOM 838 N N . TYR A 1 101 ? -9.794 2.351 -8.121 1.00 88.00 101 TYR A N 1
ATOM 839 C CA . TYR A 1 101 ? -9.290 1.990 -9.450 1.00 88.00 101 TYR A CA 1
ATOM 840 C C . TYR A 1 101 ? -10.397 1.927 -10.502 1.00 88.00 101 TYR A C 1
ATOM 842 O O . TYR A 1 101 ? -10.236 2.489 -11.577 1.00 88.00 101 TYR A O 1
ATOM 850 N N . ALA A 1 102 ? -11.520 1.270 -10.198 1.00 89.88 102 ALA A N 1
ATOM 851 C CA . ALA A 1 102 ? -12.644 1.164 -11.130 1.00 89.88 102 ALA A CA 1
ATOM 852 C C . ALA A 1 102 ? -13.261 2.531 -11.471 1.00 89.88 102 ALA A C 1
ATOM 854 O O . ALA A 1 102 ? -13.670 2.753 -12.604 1.00 89.88 102 ALA A O 1
ATOM 855 N N . LEU A 1 103 ? -13.261 3.465 -10.514 1.00 89.81 103 LEU A N 1
ATOM 856 C CA . LEU A 1 103 ? -13.657 4.860 -10.732 1.00 89.81 103 LEU A CA 1
ATOM 857 C C . LEU A 1 103 ? -12.604 5.708 -11.467 1.00 89.81 103 LEU A C 1
ATOM 859 O O . LEU A 1 103 ? -12.856 6.885 -11.713 1.00 89.81 103 LEU A O 1
ATOM 863 N N . GLY A 1 104 ? -11.423 5.161 -11.771 1.00 87.00 104 GLY A N 1
ATOM 864 C CA . GLY A 1 104 ? -10.330 5.905 -12.402 1.00 87.00 104 GLY A CA 1
ATOM 865 C C . GLY A 1 104 ? -9.694 6.967 -11.500 1.00 87.00 104 GLY A C 1
ATOM 866 O O . GLY A 1 104 ? -9.122 7.927 -11.998 1.00 87.00 104 GLY A O 1
ATOM 867 N N . LEU A 1 105 ? -9.809 6.832 -10.175 1.00 85.62 105 LEU A N 1
ATOM 868 C CA . LEU A 1 105 ? -9.227 7.779 -9.209 1.00 85.62 105 LEU A CA 1
ATOM 869 C C . LEU A 1 105 ? -7.768 7.481 -8.871 1.00 85.62 105 LEU A C 1
ATOM 871 O O . LEU A 1 105 ? -7.133 8.251 -8.154 1.00 85.62 105 LEU A O 1
ATOM 875 N N . LEU A 1 106 ? -7.296 6.306 -9.269 1.00 83.00 106 LEU A N 1
ATOM 876 C CA . LEU A 1 106 ? -5.934 5.862 -9.057 1.00 83.00 106 LEU A CA 1
ATOM 877 C C . LEU A 1 106 ? -5.319 5.644 -10.426 1.00 83.00 106 LEU A C 1
ATOM 879 O O . LEU A 1 106 ? -5.792 4.788 -11.181 1.00 83.00 106 LEU A O 1
ATOM 883 N N . ASP A 1 107 ? -4.246 6.369 -10.701 1.00 68.44 107 ASP A N 1
ATOM 884 C CA . ASP A 1 107 ? -3.360 6.015 -11.792 1.00 68.44 107 ASP A CA 1
ATOM 885 C C . ASP A 1 107 ? -2.754 4.650 -11.440 1.00 68.44 107 ASP A C 1
ATOM 887 O O . ASP A 1 107 ? -2.209 4.415 -10.355 1.00 68.44 107 ASP A O 1
ATOM 891 N N . GLY A 1 108 ? -3.014 3.660 -12.292 1.00 74.25 108 GLY A N 1
ATOM 892 C CA . GLY A 1 108 ? -2.408 2.341 -12.147 1.00 74.25 108 GLY A CA 1
ATOM 893 C C . GLY A 1 108 ? -0.904 2.417 -12.343 1.00 74.25 108 GLY A C 1
ATOM 894 O O . GLY A 1 108 ? -0.343 3.453 -12.675 1.00 74.25 108 GLY A O 1
ATOM 895 N N . ASP A 1 109 ? -0.249 1.264 -12.304 1.00 79.88 109 ASP A N 1
ATOM 896 C CA . ASP A 1 109 ? 1.173 1.192 -12.653 1.00 79.88 109 ASP A CA 1
ATOM 897 C C . ASP A 1 109 ? 1.424 1.396 -14.163 1.00 79.88 109 ASP A C 1
ATOM 899 O O . ASP A 1 109 ? 2.507 1.093 -14.661 1.00 79.88 109 ASP A O 1
ATOM 903 N N . LYS A 1 110 ? 0.424 1.873 -14.920 1.00 84.56 110 LYS A N 1
ATOM 904 C CA . LYS A 1 110 ? 0.518 2.115 -16.361 1.00 84.56 110 LYS A CA 1
ATOM 905 C C . LYS A 1 110 ? 1.628 3.113 -16.666 1.00 84.56 110 LYS A C 1
ATOM 907 O O . LYS A 1 110 ? 2.447 2.822 -17.523 1.00 84.56 110 LYS A O 1
ATOM 912 N N . GLU A 1 111 ? 1.701 4.216 -15.927 1.00 87.19 111 GLU A N 1
ATOM 913 C CA . GLU A 1 111 ? 2.732 5.242 -16.126 1.00 87.19 111 GLU A CA 1
ATOM 914 C C . GLU A 1 111 ? 4.144 4.677 -15.934 1.00 87.19 111 GLU A C 1
ATOM 916 O O . GLU A 1 111 ? 5.051 4.987 -16.697 1.00 87.19 111 GLU A O 1
ATOM 921 N N . TRP A 1 112 ? 4.319 3.765 -14.975 1.00 90.88 112 TRP A N 1
ATOM 922 C CA . TRP A 1 112 ? 5.600 3.101 -14.723 1.00 90.88 112 TRP A CA 1
ATOM 923 C C . TRP A 1 112 ? 5.961 2.109 -15.829 1.00 90.88 112 TRP A C 1
ATOM 925 O O . TRP A 1 112 ? 7.122 2.015 -16.216 1.00 90.88 112 TRP A O 1
ATOM 935 N N . ASN A 1 113 ? 4.971 1.384 -16.361 1.00 92.50 113 ASN A N 1
ATOM 936 C CA . ASN A 1 113 ? 5.177 0.509 -17.516 1.00 92.50 113 ASN A CA 1
ATOM 937 C C . ASN A 1 113 ? 5.526 1.316 -18.773 1.00 92.50 113 ASN A C 1
ATOM 939 O O . ASN A 1 113 ? 6.440 0.941 -19.500 1.00 92.50 113 ASN A O 1
ATOM 943 N N . ASP A 1 114 ? 4.811 2.411 -19.020 1.00 92.44 114 ASP A N 1
ATOM 944 C CA . ASP A 1 114 ? 5.038 3.281 -20.172 1.00 92.44 114 ASP A CA 1
ATOM 945 C C . ASP A 1 114 ? 6.426 3.938 -20.078 1.00 92.44 114 ASP A C 1
ATOM 947 O O . ASP A 1 114 ? 7.189 3.881 -21.038 1.00 92.44 114 ASP A O 1
ATOM 951 N N . ALA A 1 115 ? 6.820 4.428 -18.898 1.00 93.94 115 ALA A N 1
ATOM 952 C CA . ALA A 1 115 ? 8.145 5.002 -18.667 1.00 93.94 115 ALA A CA 1
ATOM 953 C C . ALA A 1 115 ? 9.290 4.004 -18.920 1.00 93.94 115 ALA A C 1
ATOM 955 O O . ALA A 1 115 ? 10.304 4.365 -19.518 1.00 93.94 115 ALA A O 1
ATOM 956 N N . ILE A 1 116 ? 9.143 2.743 -18.489 1.00 95.62 116 ILE A N 1
ATOM 957 C CA . ILE A 1 116 ? 10.155 1.708 -18.752 1.00 95.62 116 ILE A CA 1
ATOM 958 C C . ILE A 1 116 ? 10.222 1.385 -20.251 1.00 95.62 116 ILE A C 1
ATOM 960 O O . ILE A 1 116 ? 11.322 1.315 -20.793 1.00 95.62 116 ILE A O 1
ATOM 964 N N . LYS A 1 117 ? 9.079 1.253 -20.935 1.00 95.38 117 LYS A N 1
ATOM 965 C CA . LYS A 1 117 ? 9.024 0.999 -22.388 1.00 95.38 117 LYS A CA 1
ATOM 966 C C . LYS A 1 117 ? 9.586 2.144 -23.224 1.00 95.38 117 LYS A C 1
ATOM 968 O O . LYS A 1 117 ? 10.180 1.913 -24.272 1.00 95.38 117 LYS A O 1
ATOM 973 N N . GLU A 1 118 ? 9.388 3.384 -22.794 1.00 95.62 118 GLU A N 1
ATOM 974 C CA . GLU A 1 118 ? 10.000 4.544 -23.442 1.00 95.62 118 GLU A CA 1
ATOM 975 C C . GLU A 1 118 ? 11.517 4.548 -23.246 1.00 95.62 118 GLU A C 1
ATOM 977 O O . GLU A 1 118 ? 12.259 4.795 -24.197 1.00 95.62 118 GLU A O 1
ATOM 982 N N . ALA A 1 119 ? 11.990 4.234 -22.035 1.00 96.62 119 ALA A N 1
ATOM 983 C CA . ALA A 1 119 ? 13.415 4.127 -21.744 1.00 96.62 119 ALA A CA 1
ATOM 984 C C . ALA A 1 119 ? 14.081 2.968 -22.502 1.00 96.62 119 ALA A C 1
ATOM 986 O O . ALA A 1 119 ? 15.218 3.107 -22.943 1.00 96.62 119 ALA A O 1
ATOM 987 N N . GLU A 1 120 ? 13.377 1.851 -22.704 1.00 96.06 120 GLU A N 1
ATOM 988 C CA . GLU A 1 120 ? 13.867 0.671 -23.432 1.00 96.06 120 GLU A CA 1
ATOM 9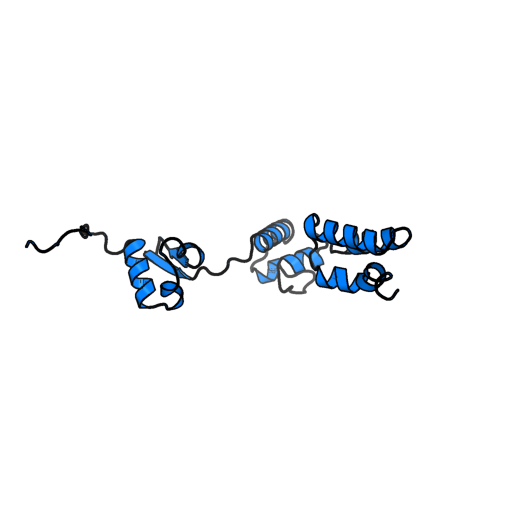89 C C . GLU A 1 120 ? 14.369 1.008 -24.843 1.00 96.06 120 GLU A C 1
ATOM 991 O O . GLU A 1 120 ? 15.311 0.389 -25.328 1.00 96.06 120 GLU A O 1
ATOM 996 N N . GLN A 1 121 ? 13.811 2.036 -25.488 1.00 94.94 121 GLN A N 1
ATOM 997 C CA . GLN A 1 121 ? 14.200 2.424 -26.847 1.00 94.94 121 GLN A CA 1
ATOM 998 C C . GLN A 1 121 ? 15.633 2.969 -26.957 1.00 94.94 121 GLN A C 1
ATOM 1000 O O . GLN A 1 121 ? 16.176 3.031 -28.061 1.00 94.94 121 GLN A O 1
ATOM 1005 N N . TRP A 1 122 ? 16.240 3.407 -25.850 1.00 95.25 122 TRP A N 1
ATOM 1006 C CA . TRP A 1 122 ? 17.549 4.074 -25.859 1.00 95.25 122 TRP A CA 1
ATOM 1007 C C . TRP A 1 122 ? 18.461 3.723 -24.674 1.00 95.25 122 TRP A C 1
ATOM 1009 O O . TRP A 1 122 ? 19.655 4.022 -24.727 1.00 95.25 122 TRP A O 1
ATOM 1019 N N . ALA A 1 123 ? 17.942 3.112 -23.609 1.00 95.56 123 ALA A N 1
ATOM 1020 C CA . ALA A 1 123 ? 18.700 2.751 -22.417 1.00 95.56 123 ALA A CA 1
ATOM 1021 C C . ALA A 1 123 ? 19.206 1.302 -22.463 1.00 95.56 123 ALA A C 1
ATOM 1023 O O . ALA A 1 123 ? 18.579 0.406 -23.016 1.00 95.56 123 ALA A O 1
ATOM 1024 N N . THR A 1 124 ? 20.341 1.059 -21.811 1.00 95.81 124 THR A N 1
ATOM 1025 C CA . THR A 1 124 ? 20.861 -0.300 -21.588 1.00 95.81 124 THR A CA 1
ATOM 1026 C C . THR A 1 124 ? 20.067 -1.041 -20.510 1.00 95.81 124 THR A C 1
ATOM 1028 O O . THR A 1 124 ? 19.519 -0.418 -19.598 1.00 95.81 124 THR A O 1
ATOM 1031 N N . ALA A 1 125 ? 20.090 -2.377 -20.526 1.00 95.56 125 ALA A N 1
ATOM 1032 C CA . ALA A 1 125 ? 19.450 -3.203 -19.496 1.00 95.56 125 ALA A CA 1
ATOM 1033 C C . ALA A 1 125 ? 19.906 -2.846 -18.063 1.00 95.56 125 ALA A C 1
ATOM 1035 O O . ALA A 1 125 ? 19.091 -2.777 -17.141 1.00 95.56 125 ALA A O 1
ATOM 1036 N N . ALA A 1 126 ? 21.186 -2.516 -17.857 1.00 95.88 126 ALA A N 1
ATOM 1037 C CA . ALA A 1 126 ? 21.688 -2.026 -16.570 1.00 95.88 126 ALA A CA 1
ATOM 1038 C C . ALA A 1 126 ? 21.042 -0.694 -16.131 1.00 95.88 126 ALA A C 1
ATOM 1040 O O . ALA A 1 126 ? 20.697 -0.527 -14.958 1.00 95.88 126 ALA A O 1
ATOM 1041 N N . GLN A 1 127 ? 20.844 0.249 -17.059 1.00 97.00 127 GLN A N 1
ATOM 1042 C CA . GLN A 1 127 ? 20.158 1.518 -16.786 1.00 97.00 127 GLN A CA 1
ATOM 1043 C C . GLN A 1 127 ? 18.659 1.315 -16.544 1.00 97.00 127 GLN A C 1
ATOM 1045 O O . GLN A 1 127 ? 18.097 1.948 -15.652 1.00 97.00 127 GLN A O 1
ATOM 1050 N N . LEU A 1 128 ? 18.020 0.393 -17.266 1.00 97.44 128 LEU A N 1
ATOM 1051 C CA . LEU A 1 128 ? 16.624 0.028 -17.027 1.00 97.44 128 LEU A CA 1
ATOM 1052 C C . LEU A 1 128 ? 16.440 -0.597 -15.639 1.00 97.44 128 LEU A C 1
ATOM 1054 O O . LEU A 1 128 ? 15.482 -0.270 -14.943 1.00 97.44 128 LEU A O 1
ATOM 1058 N N . ARG A 1 129 ? 17.387 -1.425 -15.176 1.00 97.19 129 ARG A N 1
ATOM 1059 C CA . ARG A 1 129 ? 17.385 -1.953 -13.800 1.00 97.19 129 ARG A CA 1
ATOM 1060 C C . ARG A 1 129 ? 17.510 -0.845 -12.754 1.00 97.19 129 ARG A C 1
ATOM 1062 O O . ARG A 1 129 ? 16.814 -0.898 -11.743 1.00 97.19 129 ARG A O 1
ATOM 1069 N N . GLN A 1 130 ? 18.340 0.173 -12.997 1.00 97.38 130 GLN A N 1
ATOM 1070 C CA . GLN A 1 130 ? 18.416 1.358 -12.130 1.00 97.38 130 GLN A CA 1
ATOM 1071 C C . GLN A 1 130 ? 17.077 2.104 -12.093 1.00 97.38 130 GLN A C 1
ATOM 1073 O O . GLN A 1 130 ? 16.567 2.367 -11.007 1.00 97.38 130 GLN A O 1
ATOM 1078 N N . LEU A 1 131 ? 16.467 2.367 -13.255 1.00 96.44 131 LEU A N 1
ATOM 1079 C CA . LEU A 1 131 ? 15.150 3.002 -13.347 1.00 96.44 131 LEU A CA 1
ATOM 1080 C C . LEU A 1 131 ? 14.079 2.195 -12.603 1.00 96.44 131 LEU A C 1
ATOM 1082 O O . LEU A 1 131 ? 13.323 2.760 -11.818 1.00 96.44 131 LEU A O 1
ATOM 1086 N N . PHE A 1 132 ? 14.045 0.876 -12.792 1.00 95.75 132 PHE A N 1
ATOM 1087 C CA . PHE A 1 132 ? 13.120 -0.013 -12.095 1.00 95.75 132 PHE A CA 1
ATOM 1088 C C . PHE A 1 132 ? 13.268 0.098 -10.570 1.00 95.75 132 PHE A C 1
ATOM 1090 O O . PHE A 1 132 ? 12.273 0.255 -9.866 1.00 95.75 132 PHE A O 1
ATOM 1097 N N . VAL A 1 133 ? 14.499 0.099 -10.050 1.00 96.31 133 VAL A N 1
ATOM 1098 C CA . VAL A 1 133 ? 14.757 0.297 -8.614 1.00 96.31 133 VAL A CA 1
ATOM 1099 C C . VAL A 1 133 ? 14.323 1.692 -8.153 1.00 96.31 133 VAL A C 1
ATOM 1101 O O . VAL A 1 133 ? 13.688 1.806 -7.108 1.00 96.31 133 VAL A O 1
ATOM 1104 N N . THR A 1 134 ? 14.600 2.746 -8.925 1.00 95.50 134 THR A N 1
ATOM 1105 C CA . THR A 1 134 ? 14.138 4.111 -8.627 1.00 95.50 134 THR A CA 1
ATOM 1106 C C . THR A 1 134 ? 12.615 4.173 -8.524 1.00 95.50 134 THR A C 1
ATOM 1108 O O . THR A 1 134 ? 12.098 4.729 -7.557 1.00 95.50 134 THR A O 1
ATOM 1111 N 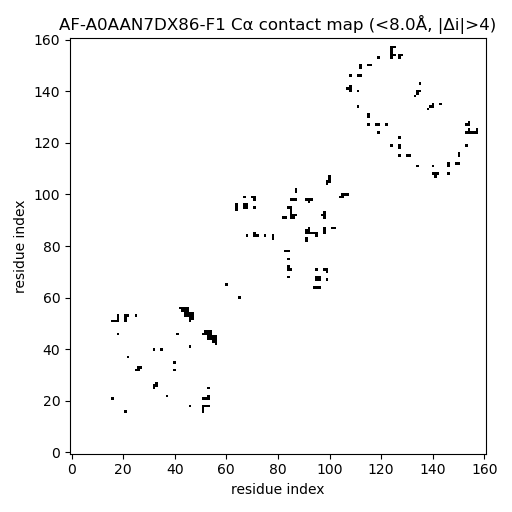N . LEU A 1 135 ? 11.891 3.552 -9.458 1.00 92.50 135 LEU A N 1
ATOM 1112 C CA . LEU A 1 135 ? 10.430 3.471 -9.413 1.00 92.50 135 LEU A CA 1
ATOM 1113 C C . LEU A 1 135 ? 9.955 2.737 -8.151 1.00 92.50 135 LEU A C 1
ATOM 1115 O O . LEU A 1 135 ? 9.076 3.229 -7.457 1.00 92.50 135 LEU A O 1
ATOM 1119 N N . LEU A 1 136 ? 10.570 1.609 -7.785 1.00 91.69 136 LEU A N 1
ATOM 1120 C CA . LEU A 1 136 ? 10.195 0.877 -6.568 1.00 91.69 136 LEU A CA 1
ATOM 1121 C C . LEU A 1 136 ? 10.466 1.647 -5.268 1.00 91.69 136 LEU A C 1
ATOM 1123 O O . LEU A 1 136 ? 9.748 1.458 -4.287 1.00 91.69 136 LEU A O 1
ATOM 1127 N N . LEU A 1 137 ? 11.520 2.462 -5.232 1.00 88.31 137 LEU A N 1
ATOM 1128 C CA . LEU A 1 137 ? 11.920 3.201 -4.034 1.00 88.31 137 LEU A CA 1
ATOM 1129 C C . LEU A 1 137 ? 11.147 4.507 -3.858 1.00 88.31 137 LEU A C 1
ATOM 1131 O O . LEU A 1 137 ? 10.882 4.906 -2.724 1.00 88.31 137 LEU A O 1
ATOM 1135 N N . PHE A 1 138 ? 10.833 5.187 -4.961 1.00 87.75 138 PHE A N 1
ATOM 1136 C CA . PHE A 1 138 ? 10.352 6.568 -4.927 1.00 87.75 138 PHE A CA 1
ATOM 1137 C C . PHE A 1 138 ? 8.954 6.758 -5.516 1.00 87.75 138 PHE A C 1
ATOM 1139 O O . PHE A 1 138 ? 8.349 7.802 -5.277 1.00 87.75 138 PHE A O 1
ATOM 1146 N N . CYS A 1 139 ? 8.417 5.773 -6.238 1.00 83.25 139 CYS A N 1
ATOM 1147 C CA . CYS A 1 139 ? 7.057 5.813 -6.767 1.00 83.25 139 CYS A CA 1
ATOM 1148 C C . CYS A 1 139 ? 6.150 4.855 -5.983 1.00 83.25 139 CYS A C 1
ATOM 1150 O O . CYS A 1 139 ? 6.583 3.810 -5.496 1.00 83.25 139 CYS A O 1
ATOM 1152 N N . GLU A 1 140 ? 4.860 5.185 -5.868 1.00 78.00 140 GLU A N 1
ATOM 1153 C CA . GLU A 1 140 ? 3.857 4.297 -5.261 1.00 78.00 140 GLU A CA 1
ATOM 1154 C C . GLU A 1 140 ? 3.472 3.158 -6.226 1.00 78.00 140 GLU A C 1
ATOM 1156 O O . GLU A 1 140 ? 2.324 3.038 -6.659 1.00 78.00 140 GLU A O 1
ATOM 1161 N N . VAL A 1 141 ? 4.442 2.303 -6.570 1.00 84.75 141 VAL A N 1
ATOM 1162 C CA . VAL A 1 141 ? 4.212 1.120 -7.407 1.00 84.75 141 VAL A CA 1
ATOM 1163 C C . VAL A 1 141 ? 3.270 0.172 -6.671 1.00 84.75 141 VAL A C 1
ATOM 1165 O O . VAL A 1 141 ? 3.589 -0.392 -5.622 1.00 84.75 141 VAL A O 1
ATOM 1168 N N . SER A 1 142 ? 2.079 -0.003 -7.226 1.00 82.50 142 SER A N 1
ATOM 1169 C CA . SER A 1 142 ? 0.988 -0.722 -6.582 1.00 82.50 142 SER A CA 1
ATOM 1170 C C . SER A 1 142 ? 1.129 -2.238 -6.674 1.00 82.50 142 SER A C 1
ATOM 1172 O O . SER A 1 142 ? 0.677 -2.936 -5.763 1.00 82.50 142 SER A O 1
ATOM 1174 N N . ASN A 1 143 ? 1.752 -2.748 -7.736 1.00 84.50 143 ASN A N 1
ATOM 1175 C CA . ASN A 1 143 ? 2.051 -4.158 -7.942 1.00 84.50 143 ASN A CA 1
ATOM 1176 C C . ASN A 1 143 ? 3.456 -4.349 -8.558 1.00 84.50 143 ASN A C 1
ATOM 1178 O O . ASN A 1 143 ? 3.592 -4.550 -9.769 1.00 84.50 143 ASN A O 1
ATOM 1182 N N . PRO A 1 144 ? 4.515 -4.355 -7.724 1.00 89.88 144 PRO A N 1
ATOM 1183 C CA . PRO A 1 144 ? 5.898 -4.548 -8.171 1.00 89.88 144 PRO A CA 1
ATOM 1184 C C . PRO A 1 144 ? 6.124 -5.827 -8.983 1.00 89.88 144 PRO A C 1
ATOM 1186 O O . PRO A 1 144 ? 6.914 -5.836 -9.924 1.00 89.88 144 PRO A O 1
ATOM 1189 N N . VAL A 1 145 ? 5.413 -6.909 -8.642 1.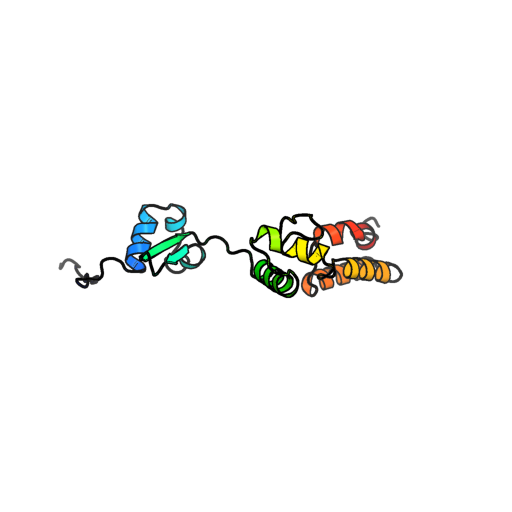00 91.00 145 VAL A N 1
ATOM 1190 C CA . VAL A 1 145 ? 5.529 -8.204 -9.329 1.00 91.00 145 VAL A CA 1
ATOM 1191 C C . VAL A 1 145 ? 4.987 -8.108 -10.749 1.00 91.00 145 VAL A C 1
ATOM 1193 O O . VAL A 1 145 ? 5.602 -8.618 -11.683 1.00 91.00 145 VAL A O 1
ATOM 1196 N N . GLN A 1 146 ? 3.850 -7.441 -10.930 1.00 90.12 146 GLN A N 1
ATOM 1197 C CA . GLN A 1 146 ? 3.278 -7.231 -12.254 1.00 90.12 146 GLN A CA 1
ATOM 1198 C C . GLN A 1 146 ? 4.125 -6.264 -13.083 1.00 90.12 146 GLN A C 1
ATOM 1200 O O . GLN A 1 146 ? 4.357 -6.536 -14.258 1.00 90.12 146 GLN A O 1
ATOM 1205 N N . LEU A 1 147 ? 4.654 -5.196 -12.473 1.00 93.31 147 LEU A N 1
ATOM 1206 C CA . LEU A 1 147 ? 5.590 -4.291 -13.143 1.00 93.31 147 LEU A CA 1
ATOM 1207 C C . LEU A 1 147 ? 6.847 -5.039 -13.618 1.00 93.31 147 LEU A C 1
ATOM 1209 O O . LEU A 1 147 ? 7.258 -4.869 -14.760 1.00 93.31 147 LEU A O 1
ATOM 1213 N N . TRP A 1 148 ? 7.417 -5.922 -12.792 1.00 94.62 148 TRP A N 1
ATOM 1214 C CA . TRP A 1 148 ? 8.514 -6.802 -13.208 1.00 94.62 148 TRP A CA 1
ATOM 1215 C C . TRP A 1 148 ? 8.100 -7.729 -14.355 1.00 94.62 148 TRP A C 1
ATOM 1217 O O . TRP A 1 148 ? 8.753 -7.769 -15.390 1.00 94.62 148 TRP A O 1
ATOM 1227 N N . THR A 1 149 ? 6.986 -8.447 -14.199 1.00 95.62 149 THR A N 1
ATOM 1228 C CA . THR A 1 149 ? 6.506 -9.440 -15.178 1.00 95.62 149 THR A CA 1
ATOM 1229 C C . THR A 1 149 ? 6.283 -8.829 -16.562 1.00 95.62 149 THR A C 1
ATOM 1231 O O . THR A 1 149 ? 6.499 -9.497 -17.569 1.00 95.62 149 THR A O 1
ATOM 1234 N N . ASN A 1 150 ? 5.890 -7.559 -16.619 1.00 94.38 150 ASN A N 1
ATOM 1235 C CA . ASN A 1 150 ? 5.673 -6.849 -17.873 1.00 94.38 150 ASN A CA 1
ATOM 1236 C C . ASN A 1 150 ? 6.965 -6.379 -18.561 1.00 94.38 150 ASN A C 1
ATOM 1238 O O . ASN A 1 150 ? 6.912 -6.091 -19.752 1.00 94.38 150 ASN A O 1
ATOM 1242 N N . ASN A 1 151 ? 8.083 -6.254 -17.833 1.00 95.69 151 ASN A N 1
ATOM 1243 C CA . ASN A 1 151 ? 9.287 -5.564 -18.318 1.00 95.69 151 ASN A CA 1
ATOM 1244 C C . ASN A 1 151 ? 10.591 -6.376 -18.159 1.00 95.69 151 ASN A C 1
ATOM 1246 O O . ASN A 1 151 ? 11.658 -5.903 -18.548 1.00 95.69 151 ASN A O 1
ATOM 1250 N N . TRP A 1 152 ? 10.551 -7.578 -17.572 1.00 95.12 152 TRP A N 1
ATOM 1251 C CA . TRP A 1 152 ? 11.760 -8.325 -17.196 1.00 95.12 152 TRP A CA 1
ATOM 1252 C C . TRP A 1 152 ? 12.668 -8.665 -18.379 1.00 95.12 152 TRP A C 1
ATOM 1254 O O . TRP A 1 152 ? 13.881 -8.716 -18.192 1.00 95.12 152 TRP A O 1
ATOM 1264 N N . GLN A 1 153 ? 12.116 -8.872 -19.579 1.00 95.12 153 GLN 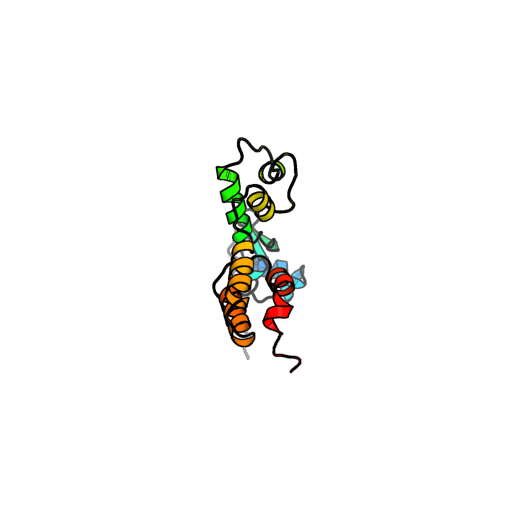A N 1
ATOM 1265 C CA . GLN A 1 153 ? 12.911 -9.170 -20.770 1.00 95.12 153 GLN A CA 1
ATOM 1266 C C . GLN A 1 153 ? 13.889 -8.027 -21.068 1.00 95.12 153 GLN A C 1
ATOM 1268 O O . GLN A 1 153 ? 15.092 -8.253 -21.096 1.00 95.12 153 GLN A O 1
ATOM 1273 N N . ALA A 1 154 ? 13.393 -6.789 -21.157 1.00 94.81 154 ALA A N 1
ATOM 1274 C CA . ALA A 1 154 ? 14.226 -5.605 -21.369 1.00 94.81 154 ALA A CA 1
ATOM 1275 C C . ALA A 1 154 ? 15.222 -5.373 -20.217 1.00 94.81 154 ALA A C 1
ATOM 1277 O O . ALA A 1 154 ? 16.363 -4.966 -20.423 1.00 94.81 154 ALA A O 1
ATOM 1278 N N . LEU A 1 155 ? 14.811 -5.679 -18.981 1.00 95.50 155 LEU A N 1
ATOM 1279 C CA . LEU A 1 155 ? 15.651 -5.548 -17.785 1.00 95.50 155 LEU A CA 1
ATOM 1280 C C . LEU A 1 155 ? 16.782 -6.590 -17.703 1.00 95.50 155 LEU A C 1
ATOM 1282 O O . LEU A 1 155 ? 17.687 -6.421 -16.884 1.00 95.50 155 LEU A O 1
ATOM 1286 N N . SER A 1 156 ? 16.713 -7.667 -18.489 1.00 94.06 156 SER A N 1
ATOM 1287 C CA . SER A 1 156 ? 17.642 -8.806 -18.431 1.00 94.06 156 SER A CA 1
ATOM 1288 C C . SER A 1 156 ? 18.318 -9.135 -19.761 1.00 94.06 156 SER A C 1
ATOM 1290 O O . SER A 1 156 ? 18.998 -10.157 -19.853 1.00 94.06 156 SER A O 1
ATOM 1292 N N . ASP A 1 157 ? 18.181 -8.266 -20.762 1.00 91.56 157 ASP A N 1
ATOM 1293 C CA . ASP A 1 157 ? 18.726 -8.469 -22.110 1.00 91.56 157 ASP A CA 1
ATOM 1294 C C . ASP A 1 157 ? 20.259 -8.662 -22.114 1.00 91.56 157 ASP A C 1
ATOM 1296 O O . ASP A 1 157 ? 20.815 -9.347 -22.966 1.00 91.56 157 ASP A O 1
ATOM 1300 N N . ASP A 1 158 ? 20.952 -8.141 -21.095 1.00 92.31 158 ASP A N 1
ATOM 1301 C CA . ASP A 1 158 ? 22.403 -8.250 -20.915 1.00 92.31 158 ASP A CA 1
ATOM 1302 C C . ASP A 1 158 ? 22.871 -9.458 -20.076 1.00 92.31 158 ASP A C 1
ATOM 1304 O O . ASP A 1 158 ? 24.068 -9.604 -19.846 1.00 92.31 158 ASP A O 1
ATOM 1308 N N . ILE A 1 159 ? 21.968 -10.319 -19.587 1.00 85.19 159 ILE A N 1
ATOM 1309 C CA . ILE A 1 159 ? 22.307 -11.389 -18.622 1.00 85.19 159 ILE A CA 1
ATOM 1310 C C . ILE A 1 159 ? 22.712 -12.709 -19.301 1.00 85.19 159 ILE A C 1
ATOM 1312 O O . ILE A 1 159 ? 23.427 -13.512 -18.704 1.00 85.19 159 ILE A O 1
ATOM 1316 N N . LEU A 1 160 ? 22.251 -12.960 -20.529 1.00 69.88 160 LEU A N 1
ATOM 1317 C CA . LEU A 1 160 ? 22.553 -14.190 -21.282 1.00 69.88 160 LEU A CA 1
ATOM 1318 C C . LEU A 1 160 ? 23.779 -14.063 -22.206 1.00 69.88 160 LEU A C 1
ATOM 1320 O O . LEU A 1 160 ? 24.079 -14.995 -22.959 1.00 69.88 160 LEU A O 1
ATOM 1324 N N . HIS A 1 161 ? 24.470 -12.925 -22.150 1.00 56.56 161 HIS A N 1
ATOM 1325 C CA . HIS A 1 161 ? 25.670 -12.606 -22.927 1.00 56.56 161 HIS A CA 1
ATOM 1326 C C . HIS A 1 161 ? 26.889 -12.385 -22.016 1.00 56.56 161 HIS A C 1
ATOM 1328 O O . HIS A 1 161 ? 27.886 -11.808 -22.506 1.00 56.56 161 HIS A O 1
#

Secondary structure (DSSP, 8-state):
------------TT----HHHHHHHHHHH-HHHHTS-TTTHHHHEEEETTTTEEEE------HHHHHHHHHHHTT--S-SSHHHHTEETTEEPSSHHHHHHHTT-S--THHHHHHHHHHHTTS-HHHHHHHHHHHHHHS--S-HHHHHHHHHHHHHTTS--

Solvent-accessible surface area (backbone atoms only — not comparable to full-atom values): 9999 Å² total; per-residue (Å²): 137,84,82,93,78,85,85,83,80,72,81,58,90,90,64,93,68,47,79,66,60,36,49,56,55,44,37,77,77,31,75,75,48,58,76,40,52,84,85,51,37,65,79,53,30,42,80,36,82,92,75,60,38,72,38,77,47,71,82,64,73,51,76,64,48,56,49,33,43,56,56,40,63,78,66,56,78,86,61,90,47,75,64,53,58,17,38,55,97,89,43,74,40,98,41,40,58,55,27,37,43,76,71,63,75,44,87,63,60,57,64,60,53,50,52,50,59,60,44,58,78,81,48,50,26,72,54,45,44,50,50,52,51,49,41,65,76,76,41,90,62,81,51,63,68,58,56,43,72,75,43,46,66,63,44,43,66,69,72,89,112

Foldseek 3Di:
DDDDDDPDPDPDPPCPADPVVQLVVCCVPDPVSVVDDPVCLVVQWDQDPVVRHIDGPPPPPPPVLVVLLVVLVVPQPPDPDPQSSQQDPNRGDPGSVVSCVVVVVDDACVVVLVVLVVCLVPDQLCVSVVSLVCCVVPNPHPDNPVSCVSRVCSNCVPPVD

Nearest PDB structures (foldseek):
  7lcc-assembly1_A  TM=5.450E-01  e=2.278E-06  synthetic construct
  8rdj-assembly1_G  TM=4.410E-01  e=6.778E+00  Sinapis alba

pLDDT: mean 85.12, std 15.05, range [36.44, 97.44]

Sequence (161 aa):
MIPFNNIFLLPREGIDRTVFTEWMQTNSINEEAQSLTYAEFPTKFVWSKQQKQWRPRKSGKTSGERYYLRMLLNIVRGPQTFEQIRTIDNVMHPAFKSACYALGLLDGDKEWNDAIKEAEQWATAAQLRQLFVTLLLFCEVSNPVQLWTNNWQALSDDILH

Radius of gyration: 26.48 Å; Cα contacts (8 Å, |Δi|>4): 119; chains: 1; bounding box: 52×30×86 Å

Organism: Quercus rubra (NCBI:txid3512)